Protein AF-A0A940B1B5-F1 (afdb_monomer)

Sequence (115 aa):
MFASCTDLSSIAIPQSVTSIGIEAFAGCPNLMSVTSNITKPYSIHSSVFPTETYMQGTLYIPTGTQGLYVDYEGWREFQNIVEMDPISNLRGDLNNDGKVDAADVVELVNIIMGE

Foldseek 3Di:
DPAQQQVAQEDEADLPDPAQDAQCAQRHQNHQYYEYAHQQDAAHALNVHHLCNQERHEYEYAAPRPVRQCVHHNSVSRPHYHYAHPCQPPVQQQVRNPDNDVVSVVSVVCVVVVD

Solvent-accessible surface area (backbone atoms only — not comparable to full-atom values): 6387 Å² total; per-residue (Å²): 110,43,73,67,37,60,84,41,39,64,52,75,43,59,56,84,63,87,78,68,57,77,41,33,35,42,34,20,82,48,30,39,38,40,36,36,55,45,84,74,74,70,69,36,52,73,48,27,49,28,71,60,30,25,67,74,12,40,40,34,30,38,51,95,34,63,84,57,38,62,75,26,49,42,56,45,59,40,70,35,76,43,67,38,30,98,48,89,73,54,90,67,38,66,71,47,63,58,50,79,54,71,64,23,53,50,44,50,50,34,65,77,70,73,109

Radius of gyration: 16.01 Å; Cα contacts (8 Å, |Δi|>4): 235; chains: 1; bounding box: 37×40×35 Å

Structure (mmCIF, N/CA/C/O backbone):
data_AF-A0A940B1B5-F1
#
_entry.id   AF-A0A940B1B5-F1
#
loop_
_atom_site.group_PDB
_atom_site.id
_atom_site.type_symbol
_atom_site.label_atom_id
_atom_site.label_alt_id
_atom_site.label_comp_id
_atom_site.label_asym_id
_atom_site.label_entity_id
_atom_site.label_seq_id
_atom_site.pdbx_PDB_ins_code
_atom_site.Cartn_x
_atom_site.Cartn_y
_atom_site.Cartn_z
_atom_site.occupancy
_atom_site.B_iso_or_equiv
_atom_site.auth_seq_id
_atom_site.auth_comp_id
_atom_site.auth_asym_id
_atom_site.auth_atom_id
_atom_site.pdbx_PDB_model_num
ATOM 1 N N . MET A 1 1 ? 6.143 -12.141 -10.596 1.00 58.53 1 MET A N 1
ATOM 2 C CA . MET A 1 1 ? 7.008 -11.003 -10.950 1.00 58.53 1 MET A CA 1
ATOM 3 C C . MET A 1 1 ? 6.354 -10.279 -12.112 1.00 58.53 1 MET A C 1
ATOM 5 O O . MET A 1 1 ? 6.209 -10.877 -13.170 1.00 58.53 1 MET A O 1
ATOM 9 N N . PHE A 1 2 ? 5.904 -9.046 -11.893 1.00 72.06 2 PHE A N 1
ATOM 10 C CA . PHE A 1 2 ? 5.323 -8.172 -12.917 1.00 72.06 2 PHE A CA 1
ATOM 11 C C . PHE A 1 2 ? 6.429 -7.339 -13.582 1.00 72.06 2 PHE A C 1
ATOM 13 O O . PHE A 1 2 ? 6.488 -6.119 -13.454 1.00 72.06 2 PHE A O 1
ATOM 20 N N . ALA A 1 3 ? 7.378 -8.013 -14.236 1.00 63.72 3 ALA A N 1
ATOM 21 C CA . ALA A 1 3 ? 8.470 -7.329 -14.917 1.00 63.72 3 ALA A CA 1
ATOM 22 C C . ALA A 1 3 ? 7.916 -6.501 -16.090 1.00 63.72 3 ALA A C 1
ATOM 24 O O . ALA A 1 3 ? 7.261 -7.048 -16.975 1.00 63.72 3 ALA A O 1
ATOM 25 N N . SER A 1 4 ? 8.185 -5.193 -16.086 1.00 72.06 4 SER A N 1
ATOM 26 C CA . SER A 1 4 ? 7.847 -4.258 -17.170 1.00 72.06 4 SER A CA 1
ATOM 27 C C . SER A 1 4 ? 6.350 -4.010 -17.391 1.00 72.06 4 SER A C 1
ATOM 29 O O . SER A 1 4 ? 5.944 -3.650 -18.495 1.00 72.06 4 SER A O 1
ATOM 31 N N . CYS A 1 5 ? 5.519 -4.137 -16.353 1.00 83.38 5 CYS A N 1
ATOM 32 C CA . CYS A 1 5 ? 4.125 -3.696 -16.420 1.00 83.38 5 CYS A CA 1
ATOM 33 C C . CYS A 1 5 ? 4.042 -2.168 -16.283 1.00 83.38 5 CYS A C 1
ATOM 35 O O . CYS A 1 5 ? 3.683 -1.639 -15.233 1.00 83.38 5 CYS A O 1
ATOM 37 N N . THR A 1 6 ? 4.383 -1.452 -17.354 1.00 86.00 6 THR A N 1
ATOM 38 C CA . THR A 1 6 ? 4.352 0.018 -17.398 1.00 86.00 6 THR A CA 1
ATOM 39 C C . THR A 1 6 ? 2.943 0.585 -17.295 1.00 86.00 6 THR A C 1
ATOM 41 O O . THR A 1 6 ? 2.781 1.703 -16.831 1.00 86.00 6 THR A O 1
ATOM 44 N N . ASP A 1 7 ? 1.915 -0.167 -17.675 1.00 91.44 7 ASP A N 1
ATOM 45 C CA . ASP A 1 7 ? 0.532 0.327 -17.630 1.00 91.44 7 ASP A CA 1
ATOM 46 C C . ASP A 1 7 ? -0.128 0.112 -16.260 1.00 91.44 7 ASP A C 1
ATOM 48 O O . ASP A 1 7 ? -1.222 0.614 -16.001 1.00 91.44 7 ASP A O 1
ATOM 52 N N . LEU A 1 8 ? 0.523 -0.640 -15.364 1.00 93.00 8 LEU A N 1
ATOM 53 C CA . LEU A 1 8 ? -0.025 -0.949 -14.051 1.00 93.00 8 LEU A CA 1
ATOM 54 C C . LEU A 1 8 ? 0.149 0.250 -13.116 1.00 93.00 8 LEU A C 1
ATOM 56 O O . LEU A 1 8 ? 1.208 0.433 -12.522 1.00 93.00 8 LEU A O 1
ATOM 60 N N . SER A 1 9 ? -0.909 1.048 -12.984 1.00 94.94 9 SER A N 1
ATOM 61 C CA . SER A 1 9 ? -0.937 2.233 -12.121 1.00 94.94 9 SER A CA 1
ATOM 62 C C . SER A 1 9 ? -1.506 1.984 -10.726 1.00 94.94 9 SER A C 1
ATOM 64 O O . SER A 1 9 ? -1.223 2.751 -9.802 1.00 94.94 9 SER A O 1
ATOM 66 N N . SER A 1 10 ? -2.289 0.912 -10.560 1.00 95.56 10 SER A N 1
ATOM 67 C CA . SER A 1 10 ? -2.903 0.537 -9.287 1.00 95.56 10 SER A CA 1
ATOM 68 C C . SER A 1 10 ? -2.986 -0.975 -9.083 1.00 95.56 10 SER A C 1
ATOM 70 O O . SER A 1 10 ? -3.108 -1.732 -10.049 1.00 95.56 10 SER A O 1
ATOM 72 N N . ILE A 1 11 ? -2.941 -1.414 -7.821 1.00 95.81 11 ILE A N 1
ATOM 73 C CA . ILE A 1 11 ? -3.209 -2.802 -7.420 1.00 95.81 11 ILE A CA 1
ATOM 74 C C . ILE A 1 11 ? -4.039 -2.872 -6.136 1.00 95.81 11 ILE A C 1
ATOM 76 O O . ILE A 1 11 ? -3.982 -1.976 -5.296 1.00 95.81 11 ILE A O 1
ATOM 80 N N . ALA A 1 12 ? -4.733 -3.996 -5.951 1.00 94.88 12 ALA A N 1
ATOM 81 C CA . ALA A 1 12 ? -5.357 -4.372 -4.689 1.00 94.88 12 ALA A CA 1
ATOM 82 C C . ALA A 1 12 ? -4.799 -5.720 -4.210 1.00 94.88 12 ALA A C 1
ATOM 84 O O . ALA A 1 12 ? -4.799 -6.698 -4.959 1.00 94.88 12 ALA A O 1
ATOM 85 N N . ILE A 1 13 ? -4.330 -5.767 -2.965 1.00 95.19 13 ILE A N 1
ATOM 86 C CA . ILE A 1 13 ? -3.795 -6.947 -2.285 1.00 95.19 13 ILE A CA 1
ATOM 87 C C . ILE A 1 13 ? -4.889 -7.469 -1.345 1.00 95.19 13 ILE A C 1
ATOM 89 O O . ILE A 1 13 ? -5.202 -6.819 -0.345 1.00 95.19 13 ILE A O 1
ATOM 93 N N . PRO A 1 14 ? -5.512 -8.621 -1.651 1.00 93.19 14 PRO A N 1
ATOM 94 C CA . PRO A 1 14 ? -6.582 -9.174 -0.829 1.00 93.19 14 PRO A CA 1
ATOM 95 C C . PRO A 1 14 ? -6.113 -9.585 0.569 1.00 93.19 14 PRO A C 1
ATOM 97 O O . PRO A 1 14 ? -4.977 -10.017 0.752 1.00 93.19 14 PRO A O 1
ATOM 100 N N . GLN A 1 15 ? -7.040 -9.589 1.532 1.00 91.12 15 GLN A N 1
ATOM 101 C CA . GLN A 1 15 ? -6.784 -10.035 2.909 1.00 91.12 15 GLN A CA 1
ATOM 102 C C . GLN A 1 15 ? -6.238 -11.473 2.992 1.00 91.12 15 GLN A C 1
ATOM 104 O O . GLN A 1 15 ? -5.531 -11.819 3.933 1.00 91.12 15 GLN A O 1
ATOM 109 N N . SER A 1 16 ? -6.575 -12.331 2.023 1.00 94.00 16 SER A N 1
ATOM 110 C CA . SER A 1 16 ? -6.140 -13.731 1.987 1.00 94.00 16 SER A CA 1
ATOM 111 C C . SER A 1 16 ? -4.678 -13.919 1.577 1.00 94.00 16 SER A C 1
ATOM 113 O O . SER A 1 16 ? -4.186 -15.045 1.618 1.00 94.00 16 SER A O 1
ATOM 115 N N . VAL A 1 17 ? -3.991 -12.867 1.121 1.00 95.94 17 VAL A N 1
ATOM 116 C CA . VAL A 1 17 ? -2.577 -12.953 0.752 1.00 95.94 17 VAL A CA 1
ATOM 117 C C . VAL A 1 17 ? -1.748 -13.042 2.029 1.00 95.94 17 VAL A C 1
ATOM 119 O O . VAL A 1 17 ? -1.809 -12.165 2.881 1.00 95.94 17 VAL A O 1
ATOM 122 N N . THR A 1 18 ? -0.980 -14.123 2.165 1.00 94.56 18 THR A N 1
ATOM 123 C CA . THR A 1 18 ? -0.149 -14.401 3.351 1.00 94.56 18 THR A CA 1
ATOM 124 C C . THR A 1 18 ? 1.343 -14.173 3.113 1.00 94.56 18 THR A C 1
ATOM 126 O O . THR A 1 18 ? 2.141 -14.312 4.033 1.00 94.56 18 THR A O 1
ATOM 129 N N . SER A 1 19 ? 1.745 -13.894 1.872 1.00 95.38 19 SER A N 1
ATOM 130 C CA . SER A 1 19 ? 3.136 -13.630 1.498 1.00 95.38 19 SER A CA 1
ATOM 131 C C . SER A 1 19 ? 3.205 -12.883 0.169 1.00 95.38 19 SER A C 1
ATOM 133 O O . SER A 1 19 ? 2.430 -13.184 -0.740 1.00 95.38 19 SER A O 1
ATOM 135 N N . ILE A 1 20 ? 4.173 -11.976 0.024 1.00 96.50 20 ILE A N 1
ATOM 136 C CA . ILE A 1 20 ? 4.496 -11.309 -1.245 1.00 96.50 20 ILE A CA 1
ATOM 137 C C . ILE A 1 20 ? 5.969 -11.570 -1.553 1.00 96.50 20 ILE A C 1
ATOM 139 O O . ILE A 1 20 ? 6.825 -11.396 -0.689 1.00 96.50 20 ILE A O 1
ATOM 143 N N . GLY A 1 21 ? 6.255 -12.043 -2.766 1.00 95.44 21 GLY A N 1
ATOM 144 C CA . GLY A 1 21 ? 7.619 -12.368 -3.177 1.00 95.44 21 GLY A CA 1
ATOM 145 C C . GLY A 1 21 ? 8.508 -11.130 -3.309 1.00 95.44 21 GLY A C 1
ATOM 146 O O . GLY A 1 21 ? 8.031 -10.039 -3.623 1.00 95.44 21 GLY A O 1
ATOM 147 N N . ILE A 1 22 ? 9.813 -11.331 -3.122 1.00 94.75 22 ILE A N 1
ATOM 148 C CA . ILE A 1 22 ? 10.851 -10.333 -3.417 1.00 94.75 22 ILE A CA 1
ATOM 149 C C . ILE A 1 22 ? 10.673 -9.846 -4.865 1.00 94.75 22 ILE A C 1
ATOM 151 O O . ILE A 1 22 ? 10.422 -10.657 -5.759 1.00 94.75 22 ILE A O 1
ATOM 155 N N . GLU A 1 23 ? 10.757 -8.529 -5.082 1.00 93.44 23 GLU A N 1
ATOM 156 C CA . GLU A 1 23 ? 10.622 -7.894 -6.405 1.00 93.44 23 GLU A CA 1
ATOM 157 C C . GLU A 1 23 ? 9.306 -8.196 -7.147 1.00 93.44 23 GLU A C 1
ATOM 159 O O . GLU A 1 23 ? 9.233 -8.091 -8.375 1.00 93.44 23 GLU A O 1
ATOM 164 N N . ALA A 1 24 ? 8.230 -8.562 -6.435 1.00 95.44 24 ALA A N 1
ATOM 165 C CA . ALA A 1 24 ? 6.961 -8.925 -7.068 1.00 95.44 24 ALA A CA 1
ATOM 166 C C . ALA A 1 24 ? 6.450 -7.857 -8.055 1.00 95.44 24 ALA A C 1
ATOM 168 O O . ALA A 1 24 ? 5.974 -8.239 -9.131 1.00 95.44 24 ALA A O 1
ATOM 169 N N . PHE A 1 25 ? 6.613 -6.569 -7.724 1.00 95.94 25 PHE A N 1
ATOM 170 C CA . PHE A 1 25 ? 6.175 -5.411 -8.514 1.00 95.94 25 PHE A CA 1
ATOM 171 C C . PHE A 1 25 ? 7.304 -4.421 -8.847 1.00 95.94 25 PHE A C 1
ATOM 173 O O . PHE A 1 25 ? 7.026 -3.345 -9.368 1.00 95.94 25 PHE A O 1
ATOM 180 N N . ALA A 1 26 ? 8.575 -4.764 -8.606 1.00 92.44 26 ALA A N 1
ATOM 181 C CA . ALA A 1 26 ? 9.708 -3.854 -8.827 1.00 92.44 26 ALA A CA 1
ATOM 182 C C . ALA A 1 26 ? 9.812 -3.328 -10.277 1.00 92.44 26 ALA A C 1
ATOM 184 O O . ALA A 1 26 ? 10.374 -2.264 -10.518 1.00 92.44 26 ALA A O 1
ATOM 185 N N . GLY A 1 27 ? 9.245 -4.054 -11.248 1.00 92.19 27 GLY A N 1
ATOM 186 C CA . GLY A 1 27 ? 9.202 -3.677 -12.662 1.00 92.19 27 GLY A CA 1
ATOM 187 C C . GLY A 1 27 ? 8.003 -2.819 -13.093 1.00 92.19 27 GLY A C 1
ATOM 188 O O . GLY A 1 27 ? 7.792 -2.695 -14.299 1.00 92.19 27 GLY A O 1
ATOM 189 N N . CYS A 1 28 ? 7.217 -2.267 -12.162 1.00 95.12 28 CYS A N 1
ATOM 190 C CA . CYS A 1 28 ? 6.002 -1.488 -12.441 1.00 95.12 28 CYS A CA 1
ATOM 191 C C . CYS A 1 28 ? 6.208 0.017 -12.158 1.00 95.12 28 CYS A C 1
ATOM 193 O O . CYS A 1 28 ? 5.703 0.516 -11.157 1.00 95.12 28 CYS A O 1
ATOM 195 N N . PRO A 1 29 ? 6.934 0.775 -13.002 1.00 92.50 29 PRO A N 1
ATOM 196 C CA . PRO A 1 29 ? 7.377 2.138 -12.674 1.00 92.50 29 PRO A CA 1
ATOM 197 C C . PRO A 1 29 ? 6.245 3.161 -12.499 1.00 92.50 29 PRO A C 1
ATOM 199 O O . PRO A 1 29 ? 6.448 4.179 -11.850 1.00 92.50 29 PRO A O 1
ATOM 202 N N . ASN A 1 30 ? 5.065 2.901 -13.066 1.00 95.62 30 ASN A N 1
ATOM 203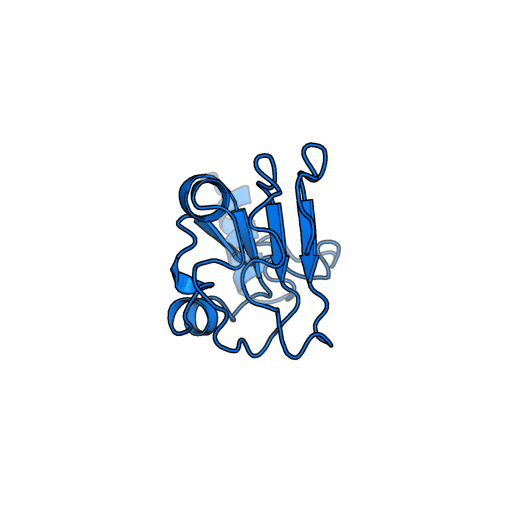 C CA . ASN A 1 30 ? 3.908 3.793 -12.970 1.00 95.62 30 ASN A CA 1
ATOM 204 C C . ASN A 1 30 ? 2.937 3.399 -11.844 1.00 95.62 30 ASN A C 1
ATOM 206 O O . ASN A 1 30 ? 1.872 4.004 -11.733 1.00 95.62 30 ASN A O 1
ATOM 210 N N . LEU A 1 31 ? 3.272 2.393 -11.025 1.00 97.06 31 LEU A N 1
ATOM 211 C CA . LEU A 1 31 ? 2.434 1.956 -9.913 1.00 97.06 31 LEU A CA 1
ATOM 212 C C . LEU A 1 31 ? 2.448 3.015 -8.808 1.00 97.06 31 LEU A C 1
ATOM 214 O O . LEU A 1 31 ? 3.421 3.127 -8.069 1.00 97.06 31 LEU A O 1
ATOM 218 N N . MET A 1 32 ? 1.361 3.774 -8.689 1.00 97.75 32 MET A N 1
ATOM 219 C CA . MET A 1 32 ? 1.246 4.884 -7.734 1.00 97.75 32 MET A CA 1
ATOM 220 C C . MET A 1 32 ? 0.135 4.682 -6.701 1.00 97.75 32 MET A C 1
ATOM 222 O O . MET A 1 32 ? 0.040 5.451 -5.750 1.00 97.75 32 MET A O 1
ATOM 226 N N . SER A 1 33 ? -0.703 3.656 -6.854 1.00 97.06 33 SER A N 1
ATOM 227 C CA . SER A 1 33 ? -1.782 3.342 -5.914 1.00 97.06 33 SER A CA 1
ATOM 228 C C . SER A 1 33 ? -1.723 1.874 -5.498 1.00 97.06 33 SER A C 1
ATOM 230 O O . SER A 1 33 ? -1.850 0.966 -6.320 1.00 97.06 33 SER A O 1
ATOM 232 N N . VAL A 1 34 ? -1.515 1.623 -4.210 1.00 97.44 34 VAL A N 1
ATOM 233 C CA . VAL A 1 34 ? -1.487 0.271 -3.648 1.00 97.44 34 VAL A CA 1
ATOM 234 C C . VAL A 1 34 ? -2.566 0.188 -2.589 1.00 97.44 34 VAL A C 1
ATOM 236 O O . VAL A 1 34 ? -2.489 0.871 -1.582 1.00 97.44 34 VAL A O 1
ATOM 239 N N . THR A 1 35 ? -3.575 -0.651 -2.794 1.00 96.31 35 THR A N 1
ATOM 240 C CA . THR A 1 35 ? -4.553 -0.978 -1.749 1.00 96.31 35 THR A CA 1
ATOM 241 C C . THR A 1 35 ? -4.164 -2.297 -1.100 1.00 96.31 35 THR A C 1
ATOM 243 O O . THR A 1 35 ? -4.005 -3.298 -1.795 1.00 96.31 35 THR A O 1
ATOM 246 N N . SER A 1 36 ? -4.028 -2.329 0.220 1.00 95.75 36 SER A N 1
ATOM 247 C CA . SER A 1 36 ? -3.835 -3.553 0.992 1.00 95.75 36 SER A CA 1
ATOM 248 C C . SER A 1 36 ? -5.039 -3.784 1.894 1.00 95.75 36 SER A C 1
ATOM 250 O O . SER A 1 36 ? -5.288 -3.003 2.796 1.00 95.75 36 SER A O 1
ATOM 252 N N . ASN A 1 37 ? -5.760 -4.890 1.704 1.00 92.69 37 ASN A N 1
ATOM 253 C CA . ASN A 1 37 ? -6.893 -5.270 2.558 1.00 92.69 37 ASN A CA 1
ATOM 254 C C . ASN A 1 37 ? -6.459 -6.145 3.752 1.00 92.69 37 ASN A C 1
ATOM 256 O O . ASN A 1 37 ? -7.277 -6.822 4.375 1.00 92.69 37 ASN A O 1
ATOM 260 N N . ILE A 1 38 ? -5.160 -6.199 4.053 1.00 93.75 38 ILE A N 1
ATOM 261 C CA . ILE A 1 38 ? -4.609 -7.004 5.145 1.00 93.75 38 ILE A CA 1
ATOM 262 C C . ILE A 1 38 ? -4.812 -6.251 6.469 1.00 93.75 38 ILE A C 1
ATOM 264 O O . ILE A 1 38 ? -4.250 -5.181 6.675 1.00 93.75 38 ILE A O 1
ATOM 268 N N . THR A 1 39 ? -5.584 -6.821 7.395 1.00 92.06 39 THR A N 1
ATOM 269 C CA . THR A 1 39 ? -5.844 -6.227 8.725 1.00 92.06 39 THR A CA 1
ATOM 270 C C . THR A 1 39 ? -4.769 -6.553 9.763 1.00 92.06 39 THR A C 1
ATOM 272 O O . THR A 1 39 ? -4.708 -5.936 10.823 1.00 92.06 39 THR A O 1
ATOM 275 N N . LYS A 1 40 ? -3.920 -7.542 9.472 1.00 93.69 40 LYS A N 1
ATOM 276 C CA . LYS A 1 40 ? -2.774 -7.947 10.293 1.00 93.69 40 LYS A CA 1
ATOM 277 C C . LYS A 1 40 ? -1.542 -8.048 9.393 1.00 93.69 40 LYS A C 1
ATOM 279 O O . LYS A 1 40 ? -1.323 -9.119 8.822 1.00 93.69 40 LYS A O 1
ATOM 284 N N . PRO A 1 41 ? -0.809 -6.942 9.183 1.00 95.31 41 PRO A N 1
ATOM 285 C CA . PRO A 1 41 ? 0.321 -6.931 8.267 1.00 95.31 41 PRO A CA 1
ATOM 286 C C . PRO A 1 41 ? 1.431 -7.879 8.731 1.00 95.31 41 PRO A C 1
ATOM 288 O O . PRO A 1 41 ? 1.557 -8.219 9.907 1.00 95.31 41 PRO A O 1
ATOM 291 N N . TYR A 1 42 ? 2.228 -8.310 7.764 1.00 96.19 42 TYR A N 1
ATOM 292 C CA . TYR A 1 42 ? 3.476 -9.042 7.943 1.00 96.19 42 TYR A CA 1
ATOM 293 C C . TYR A 1 42 ? 4.562 -8.319 7.149 1.00 96.19 42 TYR A C 1
ATOM 295 O O . TYR A 1 42 ? 4.252 -7.628 6.176 1.00 96.19 42 TYR A O 1
ATOM 303 N N . SER A 1 43 ? 5.828 -8.489 7.532 1.00 97.12 43 SER A N 1
ATOM 304 C CA . SER A 1 43 ? 6.944 -7.876 6.807 1.00 97.12 43 SER A CA 1
ATOM 305 C C . SER A 1 43 ? 6.956 -8.318 5.350 1.00 97.12 43 SER A C 1
ATOM 307 O O . SER A 1 43 ? 6.911 -9.513 5.049 1.00 97.12 43 SER A O 1
ATOM 309 N N . ILE A 1 44 ? 7.060 -7.345 4.455 1.00 97.38 44 ILE A N 1
ATOM 310 C CA . ILE A 1 44 ? 7.401 -7.575 3.057 1.00 97.38 44 ILE A CA 1
ATOM 311 C C . ILE A 1 44 ? 8.787 -6.990 2.811 1.00 97.38 44 ILE A C 1
ATOM 313 O O . ILE A 1 44 ? 9.219 -6.067 3.494 1.00 97.38 44 ILE A O 1
ATOM 317 N N . HIS A 1 45 ? 9.502 -7.535 1.836 1.00 97.56 45 HIS A N 1
ATOM 318 C CA . HIS A 1 45 ? 10.815 -7.000 1.508 1.00 97.56 45 HIS A CA 1
ATOM 319 C C . HIS A 1 45 ? 10.688 -5.566 0.965 1.00 97.56 45 HIS A C 1
ATOM 321 O O . HIS A 1 45 ? 9.791 -5.277 0.171 1.00 97.56 45 HIS A O 1
ATOM 327 N N . SER A 1 46 ? 11.619 -4.683 1.315 1.00 95.94 46 SER A N 1
ATOM 328 C CA . SER A 1 46 ? 11.673 -3.299 0.798 1.00 95.94 46 SER A CA 1
ATOM 329 C C . SER A 1 46 ? 11.828 -3.174 -0.730 1.00 95.94 46 SER A C 1
ATOM 331 O O . SER A 1 46 ? 11.732 -2.079 -1.268 1.00 95.94 46 SER A O 1
ATOM 333 N N . SER A 1 47 ? 12.049 -4.281 -1.450 1.00 95.69 47 SER A N 1
ATOM 334 C CA . SER A 1 47 ? 12.082 -4.315 -2.923 1.00 95.69 47 SER A CA 1
ATOM 335 C C . SER A 1 47 ? 10.782 -4.794 -3.573 1.00 95.69 47 SER A C 1
ATOM 337 O O . SER A 1 47 ? 10.744 -4.977 -4.788 1.00 95.69 47 SER A O 1
ATOM 339 N N . VAL A 1 48 ? 9.723 -5.069 -2.800 1.00 96.94 48 VAL A N 1
ATOM 340 C CA . VAL A 1 48 ? 8.450 -5.540 -3.370 1.00 96.94 48 VAL A CA 1
ATOM 341 C C . VAL A 1 48 ? 7.887 -4.528 -4.367 1.00 96.94 48 VAL A C 1
ATOM 343 O O . VAL A 1 48 ? 7.440 -4.943 -5.441 1.00 96.94 48 VAL A O 1
ATOM 346 N N . PHE A 1 49 ? 7.946 -3.236 -4.033 1.00 97.06 49 PHE A N 1
ATOM 347 C CA . PHE A 1 49 ? 7.522 -2.137 -4.898 1.00 97.06 49 PHE A CA 1
ATOM 348 C C . PHE A 1 49 ? 8.725 -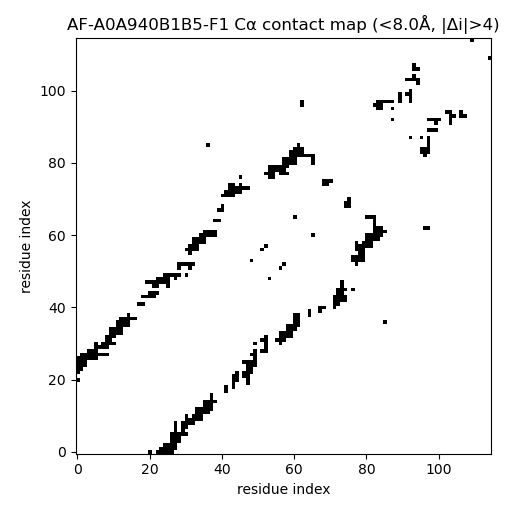1.325 -5.407 1.00 97.06 49 PHE A C 1
ATOM 350 O O . PHE A 1 49 ? 9.795 -1.351 -4.796 1.00 97.06 49 PHE A O 1
ATOM 357 N N . PRO A 1 50 ? 8.578 -0.601 -6.529 1.00 95.62 50 PRO A N 1
ATOM 358 C CA . PRO A 1 50 ? 9.569 0.371 -6.971 1.00 95.62 50 PRO A CA 1
ATOM 359 C C . PRO A 1 50 ? 9.799 1.464 -5.923 1.00 95.62 50 PRO A C 1
ATOM 361 O O . PRO A 1 50 ? 8.871 1.881 -5.233 1.00 95.62 50 PRO A O 1
ATOM 364 N N . THR A 1 51 ? 11.016 2.010 -5.873 1.00 96.12 51 THR A N 1
ATOM 365 C CA . THR A 1 51 ? 11.359 3.136 -4.985 1.00 96.12 51 THR A CA 1
ATOM 366 C C . THR A 1 51 ? 10.414 4.324 -5.169 1.00 96.12 51 THR A C 1
ATOM 368 O O . THR A 1 51 ? 10.008 4.941 -4.191 1.00 96.12 51 THR A O 1
ATOM 371 N N . GLU A 1 52 ? 10.006 4.607 -6.407 1.00 96.19 52 GLU A N 1
ATOM 372 C CA . GLU A 1 52 ? 9.095 5.716 -6.693 1.00 96.19 52 GLU A CA 1
ATOM 373 C C . GLU A 1 52 ? 7.692 5.504 -6.112 1.00 96.19 52 GLU A C 1
ATOM 375 O O . GLU A 1 52 ? 7.072 6.442 -5.623 1.00 96.19 52 GLU A O 1
ATOM 380 N N . THR A 1 53 ? 7.215 4.258 -6.075 1.00 97.62 53 THR A N 1
ATOM 381 C CA . THR A 1 53 ? 5.940 3.910 -5.439 1.00 97.62 53 THR A CA 1
ATOM 382 C C . THR A 1 53 ? 5.975 4.193 -3.940 1.00 97.62 53 THR A C 1
ATOM 384 O O . THR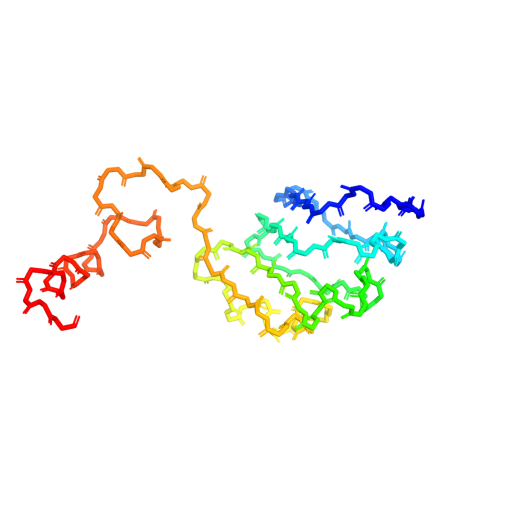 A 1 53 ? 4.991 4.678 -3.394 1.00 97.62 53 THR A O 1
ATOM 387 N N . TYR A 1 54 ? 7.107 3.942 -3.277 1.00 98.06 54 TYR A N 1
ATOM 388 C CA . TYR A 1 54 ? 7.267 4.282 -1.863 1.00 98.06 54 TYR A CA 1
ATOM 389 C C . TYR A 1 54 ? 7.332 5.795 -1.625 1.00 98.06 54 TYR A C 1
ATOM 391 O O . TYR A 1 54 ? 6.773 6.276 -0.643 1.00 98.06 54 TYR A O 1
ATOM 399 N N . MET A 1 55 ? 7.998 6.549 -2.506 1.00 97.75 55 MET A N 1
ATOM 400 C CA . MET A 1 55 ? 8.226 7.989 -2.320 1.00 97.75 55 MET A CA 1
ATOM 401 C C . MET A 1 55 ? 7.047 8.869 -2.750 1.00 97.75 55 MET A C 1
ATOM 403 O O . MET A 1 55 ? 6.773 9.870 -2.095 1.00 97.75 55 MET A O 1
ATOM 407 N N . GLN A 1 56 ? 6.378 8.523 -3.851 1.00 97.38 56 GLN A N 1
ATOM 408 C CA . GLN A 1 56 ? 5.335 9.343 -4.483 1.00 97.38 56 GLN A CA 1
ATOM 409 C C . GLN A 1 56 ? 3.963 8.660 -4.519 1.00 97.38 56 GLN A C 1
ATOM 411 O O . GLN A 1 56 ? 2.947 9.332 -4.697 1.00 97.38 56 GLN A O 1
ATOM 416 N N . GLY A 1 57 ? 3.920 7.334 -4.378 1.00 97.31 57 GLY A N 1
ATOM 417 C CA . GLY A 1 57 ? 2.676 6.573 -4.378 1.00 97.31 57 GLY A CA 1
ATOM 418 C C . GLY A 1 57 ? 1.906 6.677 -3.062 1.00 97.31 57 GLY A C 1
ATOM 419 O O . GLY A 1 57 ? 2.411 7.145 -2.044 1.00 97.31 57 GLY A O 1
ATOM 420 N N . THR A 1 58 ? 0.656 6.218 -3.090 1.00 97.69 58 THR A N 1
ATOM 421 C CA . THR A 1 58 ? -0.215 6.136 -1.911 1.00 97.69 58 THR A CA 1
ATOM 422 C C . THR A 1 58 ? -0.507 4.682 -1.573 1.00 97.69 58 THR A C 1
ATOM 424 O O . T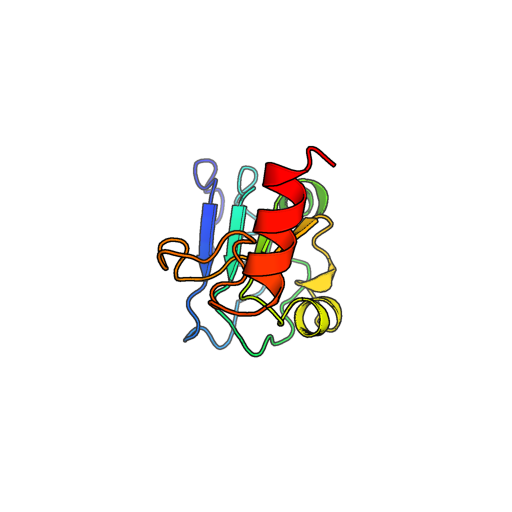HR A 1 58 ? -0.943 3.910 -2.434 1.00 97.69 58 THR A O 1
ATOM 427 N N . LEU A 1 59 ? -0.280 4.324 -0.310 1.00 97.75 59 LEU A N 1
ATOM 428 C CA . LEU A 1 59 ? -0.725 3.065 0.268 1.00 97.75 59 LEU A CA 1
ATOM 429 C C . LEU A 1 59 ? -2.065 3.279 0.979 1.00 97.75 59 LEU A C 1
ATOM 431 O O . LEU A 1 59 ? -2.142 4.034 1.943 1.00 97.75 59 LEU A O 1
ATOM 435 N N . TYR A 1 60 ? -3.094 2.576 0.523 1.00 95.38 60 TYR A N 1
ATOM 436 C CA . TYR A 1 60 ? -4.414 2.527 1.139 1.00 95.38 60 TYR A CA 1
ATOM 437 C C . TYR A 1 60 ? -4.537 1.266 1.997 1.00 95.38 60 TYR A C 1
ATOM 439 O O . TYR A 1 60 ? -4.279 0.163 1.505 1.00 95.38 60 TYR A O 1
ATOM 447 N N . ILE A 1 61 ? -4.913 1.415 3.266 1.00 94.50 61 ILE A N 1
ATOM 448 C CA . ILE A 1 61 ? -4.990 0.321 4.254 1.00 94.50 61 ILE A CA 1
ATOM 449 C C . ILE A 1 61 ? -6.324 0.346 5.005 1.00 94.50 61 ILE A C 1
ATOM 451 O O . ILE A 1 61 ? -6.971 1.385 5.009 1.00 94.50 61 ILE A O 1
ATOM 455 N N . PRO A 1 62 ? -6.740 -0.735 5.690 1.00 90.62 62 PRO A N 1
ATOM 456 C CA . PRO A 1 62 ? -7.978 -0.720 6.458 1.00 90.62 62 PRO A CA 1
ATOM 457 C C . PRO A 1 62 ? -7.884 0.245 7.645 1.00 90.62 62 PRO A C 1
ATOM 459 O O . PRO A 1 62 ? -6.828 0.354 8.275 1.00 90.62 62 PRO A O 1
ATOM 462 N N . THR A 1 63 ? -8.990 0.885 8.001 1.00 82.81 63 THR A N 1
ATOM 463 C CA . THR A 1 63 ? -9.036 1.826 9.125 1.00 82.81 63 THR A CA 1
ATOM 464 C C . THR A 1 63 ? -8.647 1.211 10.464 1.00 82.81 63 THR A C 1
ATOM 466 O O . THR A 1 63 ? -8.967 0.059 10.781 1.00 82.81 63 THR A O 1
ATOM 469 N N . GLY A 1 64 ? -7.941 2.002 11.274 1.00 85.19 64 GLY A N 1
ATOM 470 C CA . GLY A 1 64 ? -7.398 1.604 12.565 1.00 85.19 64 GLY A CA 1
ATOM 471 C C . GLY A 1 64 ? -6.203 0.653 12.476 1.00 85.19 64 GLY A C 1
ATOM 472 O O . GLY A 1 64 ? -5.851 0.037 13.485 1.00 85.19 64 GLY A O 1
ATOM 473 N N . THR A 1 65 ? -5.583 0.495 11.301 1.00 92.69 65 THR A N 1
ATOM 474 C CA . THR A 1 65 ? -4.421 -0.390 11.110 1.00 92.69 65 THR A CA 1
ATOM 475 C C . THR A 1 65 ? -3.121 0.348 10.816 1.00 92.69 65 THR A C 1
ATOM 477 O O . THR A 1 65 ? -2.070 -0.295 10.816 1.00 92.69 65 THR A O 1
ATOM 480 N N . GLN A 1 66 ? -3.127 1.674 10.653 1.00 92.81 66 GLN A N 1
ATOM 481 C CA . GLN A 1 66 ? -1.926 2.461 10.351 1.00 92.81 66 GLN A CA 1
ATOM 482 C C . GLN A 1 66 ? -0.797 2.217 11.350 1.00 92.81 66 GLN A C 1
ATOM 484 O O . GLN A 1 66 ? 0.340 1.983 10.940 1.00 92.81 66 GLN A O 1
ATOM 489 N N . GLY A 1 67 ? -1.119 2.173 12.646 1.00 92.44 67 GLY A N 1
ATOM 490 C CA . GLY A 1 67 ? -0.149 1.867 13.699 1.00 92.44 67 GLY A CA 1
ATOM 491 C C . GLY A 1 67 ? 0.526 0.499 13.543 1.00 92.44 67 GLY A C 1
ATOM 492 O O . GLY A 1 67 ? 1.652 0.337 13.982 1.00 92.44 67 GLY A O 1
ATOM 493 N N . LEU A 1 68 ? -0.120 -0.466 12.879 1.00 95.19 68 LEU A N 1
ATOM 494 C CA . LEU A 1 68 ? 0.483 -1.762 12.572 1.00 95.19 68 LEU A CA 1
ATOM 495 C C . LEU A 1 68 ? 1.387 -1.672 11.341 1.00 95.19 68 LEU A C 1
ATOM 497 O O . LEU A 1 68 ? 2.484 -2.210 11.361 1.00 95.19 68 LEU A O 1
ATOM 501 N N . TYR A 1 69 ? 0.947 -1.014 10.265 1.00 96.62 69 TYR A N 1
ATOM 502 C CA . TYR A 1 69 ? 1.701 -0.964 9.002 1.00 96.62 69 TYR A CA 1
ATOM 503 C C . TYR A 1 69 ? 3.074 -0.300 9.152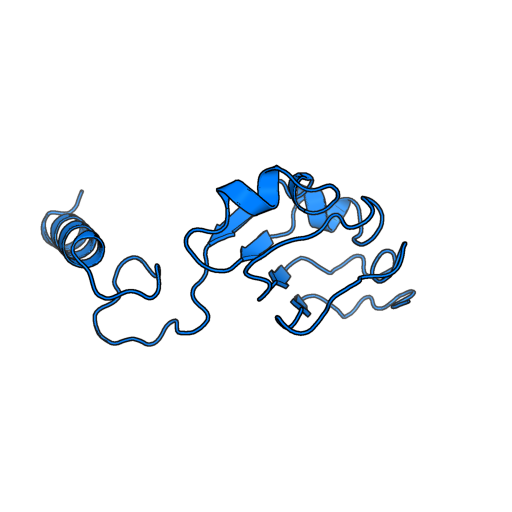 1.00 96.62 69 TYR A C 1
ATOM 505 O O . TYR A 1 69 ? 4.035 -0.743 8.522 1.00 96.62 69 TYR A O 1
ATOM 513 N N . VAL A 1 70 ? 3.187 0.707 10.019 1.00 95.88 70 VAL A N 1
ATOM 514 C CA . VAL A 1 70 ? 4.453 1.416 10.273 1.00 95.88 70 VAL A CA 1
ATOM 515 C C . VAL A 1 70 ? 5.493 0.583 11.041 1.00 95.88 70 VAL A C 1
ATOM 517 O O . VAL A 1 70 ? 6.671 0.939 11.044 1.00 95.88 70 VAL A O 1
ATOM 520 N N . ASP A 1 71 ? 5.100 -0.553 11.626 1.00 96.19 71 ASP A N 1
ATOM 521 C CA . ASP A 1 71 ? 6.007 -1.450 12.355 1.00 96.19 71 ASP A CA 1
ATOM 522 C C . ASP A 1 71 ? 6.665 -2.517 11.457 1.00 96.19 71 ASP A C 1
ATOM 524 O O . ASP A 1 71 ? 7.661 -3.132 11.853 1.00 96.19 71 ASP A O 1
ATOM 528 N N . TYR A 1 72 ? 6.153 -2.747 10.241 1.00 96.69 72 TYR A N 1
ATOM 529 C CA . TYR A 1 72 ? 6.618 -3.825 9.360 1.00 96.69 72 TYR A CA 1
ATOM 530 C C . TYR A 1 72 ? 7.466 -3.318 8.191 1.00 96.69 72 TYR A C 1
ATOM 532 O O . TYR A 1 72 ? 7.176 -2.295 7.569 1.00 96.69 72 TYR A O 1
ATOM 540 N N . GLU A 1 73 ? 8.513 -4.083 7.862 1.00 96.44 73 GLU A N 1
ATOM 541 C CA . GLU A 1 73 ? 9.372 -3.807 6.706 1.00 96.44 73 GLU A CA 1
ATOM 542 C C . GLU A 1 73 ? 8.546 -3.720 5.416 1.00 96.44 73 GLU A C 1
ATOM 544 O O . GLU A 1 73 ? 7.551 -4.434 5.238 1.00 96.44 73 GLU A O 1
ATOM 549 N N . GLY A 1 74 ? 8.975 -2.814 4.535 1.00 96.94 74 GLY A N 1
ATOM 550 C CA . GLY A 1 74 ? 8.420 -2.580 3.211 1.00 96.94 74 GLY A CA 1
ATOM 551 C C . GLY A 1 74 ? 7.102 -1.815 3.243 1.00 96.94 74 GLY A C 1
ATOM 552 O O . GLY A 1 74 ? 6.918 -0.915 2.438 1.00 96.94 74 GLY A O 1
ATOM 553 N N . TRP A 1 75 ? 6.222 -2.077 4.206 1.00 97.81 75 TRP A N 1
ATOM 554 C CA . TRP A 1 75 ? 5.022 -1.267 4.427 1.00 97.81 75 TRP A CA 1
ATOM 555 C C . TRP A 1 75 ? 5.347 0.112 4.996 1.00 97.81 75 TRP A C 1
ATOM 557 O O . TRP A 1 75 ? 4.866 1.118 4.486 1.00 97.81 75 TRP A O 1
ATOM 567 N N . ARG A 1 76 ? 6.222 0.170 6.003 1.00 97.50 76 ARG A N 1
ATOM 568 C CA . ARG A 1 76 ? 6.656 1.427 6.632 1.00 97.50 76 ARG A CA 1
ATOM 569 C C . ARG A 1 76 ? 7.456 2.361 5.715 1.00 97.50 76 ARG A C 1
ATOM 571 O O . ARG A 1 76 ? 7.748 3.484 6.102 1.00 97.50 76 ARG A O 1
ATOM 578 N N . GLU A 1 77 ? 7.875 1.876 4.546 1.00 98.06 77 GLU A N 1
ATOM 579 C CA . GLU A 1 77 ? 8.705 2.638 3.606 1.00 98.06 77 GLU A CA 1
ATOM 580 C C . GLU A 1 77 ? 7.864 3.621 2.767 1.00 98.06 77 GLU A C 1
ATOM 582 O O . GLU A 1 77 ? 8.400 4.593 2.229 1.00 98.06 77 GLU A O 1
ATOM 587 N N . PHE A 1 78 ? 6.543 3.404 2.680 1.00 98.25 78 PHE A N 1
ATOM 588 C CA . PHE A 1 78 ? 5.619 4.330 2.025 1.00 98.25 78 PHE A CA 1
ATOM 589 C C . PHE A 1 78 ? 5.587 5.681 2.750 1.00 98.25 78 PHE A C 1
ATOM 591 O O . PHE A 1 78 ? 5.301 5.751 3.943 1.00 98.25 78 PHE A O 1
ATOM 598 N N . GLN A 1 79 ? 5.830 6.762 2.007 1.00 98.00 79 GLN A N 1
ATOM 599 C CA . GLN A 1 79 ? 5.794 8.133 2.528 1.00 98.00 79 GLN A CA 1
ATOM 600 C C . GLN A 1 79 ? 4.367 8.668 2.694 1.00 98.00 79 GLN A C 1
ATOM 602 O O . GLN A 1 79 ? 4.149 9.593 3.473 1.00 98.00 79 GLN A O 1
ATOM 607 N N . ASN A 1 80 ? 3.398 8.084 1.982 1.00 97.44 80 ASN A N 1
ATOM 608 C CA . ASN A 1 80 ? 1.985 8.424 2.096 1.00 97.44 80 ASN A CA 1
ATOM 609 C C . ASN A 1 80 ? 1.147 7.168 2.374 1.00 97.44 80 ASN A C 1
ATOM 611 O O . ASN A 1 80 ? 1.002 6.301 1.506 1.00 97.44 80 ASN A O 1
ATOM 615 N N . ILE A 1 81 ? 0.592 7.086 3.584 1.00 96.19 81 ILE A N 1
ATOM 616 C CA . ILE A 1 81 ? -0.288 6.004 4.035 1.00 96.19 81 ILE A CA 1
ATOM 617 C C . ILE A 1 81 ? -1.634 6.621 4.401 1.00 96.19 81 ILE A C 1
ATOM 619 O O . ILE A 1 81 ? -1.692 7.542 5.212 1.00 96.19 81 ILE A O 1
ATOM 623 N N . VAL A 1 82 ? -2.700 6.106 3.797 1.00 92.94 82 VAL A N 1
ATOM 624 C CA . VAL A 1 82 ? -4.071 6.577 3.980 1.00 92.94 82 VAL A CA 1
ATOM 625 C C . VAL A 1 82 ? -4.923 5.408 4.451 1.00 92.94 82 VAL A C 1
ATOM 627 O O . VAL A 1 82 ? -4.967 4.356 3.812 1.00 92.94 82 VAL A O 1
ATOM 630 N N . GLU A 1 83 ? -5.605 5.586 5.574 1.00 89.81 83 GLU A N 1
ATOM 631 C CA . GLU A 1 83 ? -6.649 4.657 5.988 1.00 89.81 83 GLU A CA 1
ATOM 632 C C . GLU A 1 83 ? -7.869 4.829 5.072 1.00 89.81 83 GLU A C 1
ATOM 634 O O . GLU A 1 83 ? -8.290 5.942 4.764 1.00 89.81 83 GLU A O 1
ATOM 639 N N . MET A 1 84 ? -8.372 3.715 4.555 1.00 79.19 84 MET A N 1
ATOM 640 C CA . MET A 1 84 ? -9.502 3.638 3.647 1.00 79.19 84 MET A CA 1
ATOM 641 C C . MET A 1 84 ? -10.376 2.473 4.064 1.00 79.19 84 MET A C 1
ATOM 643 O O . MET A 1 84 ? -9.914 1.326 4.124 1.00 79.19 84 MET A O 1
ATOM 647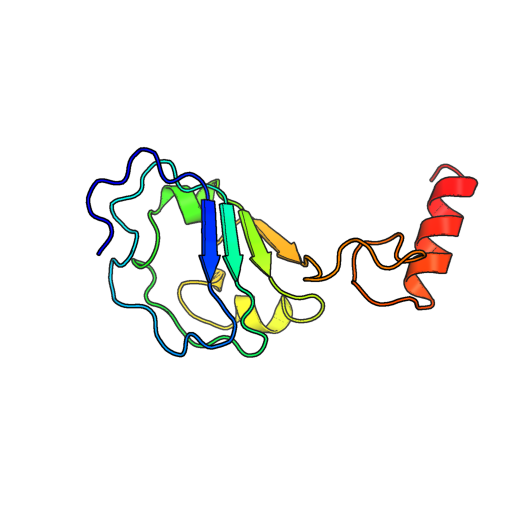 N N . ASP A 1 85 ? -11.663 2.739 4.243 1.00 62.75 85 ASP A N 1
ATOM 648 C CA . ASP A 1 85 ? -12.573 1.645 4.493 1.00 62.75 85 ASP A CA 1
ATOM 649 C C . ASP A 1 85 ? -12.907 0.833 3.254 1.00 62.75 85 ASP A C 1
ATOM 651 O O . ASP A 1 85 ? -13.236 1.392 2.201 1.00 62.75 85 ASP A O 1
ATOM 655 N N . PRO A 1 86 ? -12.935 -0.510 3.370 1.00 54.41 86 PRO A N 1
ATOM 656 C CA . PRO A 1 86 ? -13.407 -1.382 2.299 1.00 54.41 86 PRO A CA 1
ATOM 657 C C . PRO A 1 86 ? -14.876 -1.132 1.908 1.00 54.41 86 PRO A C 1
ATOM 659 O O . PRO A 1 86 ? -15.373 -1.765 0.976 1.00 54.41 86 PRO A O 1
ATOM 662 N N . ILE A 1 87 ? -15.587 -0.257 2.631 1.00 48.91 87 ILE A N 1
ATOM 663 C CA . ILE A 1 87 ? -17.008 0.042 2.471 1.00 48.91 87 ILE A CA 1
ATOM 664 C C . ILE A 1 87 ? -17.236 1.562 2.508 1.00 48.91 87 ILE A C 1
ATOM 666 O O . ILE A 1 87 ? -18.014 2.057 3.317 1.00 48.91 87 ILE A O 1
ATOM 670 N N . SER A 1 88 ? -16.621 2.317 1.597 1.00 48.69 88 SER A N 1
ATOM 671 C CA . SER A 1 88 ? -16.880 3.759 1.398 1.00 48.69 88 SER A CA 1
ATOM 672 C C . SER A 1 88 ? -18.286 4.081 0.843 1.00 48.69 88 SER A C 1
ATOM 674 O O . SER A 1 88 ? -18.474 4.946 -0.007 1.00 48.69 88 SER A O 1
ATOM 676 N N . ASN A 1 89 ? -19.312 3.359 1.295 1.00 52.03 89 ASN A N 1
ATOM 677 C CA . ASN A 1 89 ? -20.714 3.632 0.996 1.00 52.03 89 ASN A CA 1
ATOM 678 C C . ASN A 1 89 ? -21.645 3.323 2.181 1.00 52.03 89 ASN A C 1
ATOM 680 O O . ASN A 1 89 ? -22.854 3.139 1.984 1.00 52.03 89 ASN A O 1
ATOM 684 N N . LEU A 1 90 ? -21.128 3.253 3.417 1.00 58.69 90 LEU A N 1
ATOM 685 C CA . LEU A 1 90 ? -22.015 3.224 4.576 1.00 58.69 90 LEU A CA 1
ATOM 686 C C . LEU A 1 90 ? -22.635 4.612 4.744 1.00 58.69 90 LEU A C 1
ATOM 688 O O . LEU A 1 90 ? -21.978 5.594 5.064 1.00 58.69 90 LEU A O 1
ATOM 692 N N . ARG A 1 91 ? -23.935 4.711 4.467 1.00 74.06 91 ARG A N 1
ATOM 693 C CA . ARG A 1 91 ? -24.680 5.963 4.599 1.00 74.06 91 ARG A CA 1
ATOM 694 C C . ARG A 1 91 ? -24.550 6.486 6.037 1.00 74.06 91 ARG A C 1
ATOM 696 O O . ARG A 1 91 ? -25.149 5.902 6.935 1.00 74.06 91 ARG A O 1
ATOM 703 N N . GLY A 1 92 ? -23.834 7.595 6.215 1.00 75.25 92 GLY A N 1
ATOM 704 C CA . GLY A 1 92 ? -23.606 8.228 7.518 1.00 75.25 92 GLY A CA 1
ATOM 705 C C . GLY A 1 92 ? -22.151 8.236 7.983 1.00 75.25 92 GLY A C 1
ATOM 706 O O . GLY A 1 92 ? -21.875 8.965 8.924 1.00 75.25 92 GLY A O 1
ATOM 707 N N . ASP A 1 93 ? -21.265 7.493 7.316 1.00 82.44 93 ASP A N 1
ATOM 708 C CA . ASP A 1 93 ? -19.815 7.588 7.501 1.00 82.44 93 ASP A CA 1
ATOM 709 C C . ASP A 1 93 ? -19.316 8.853 6.782 1.00 82.44 93 ASP A C 1
ATOM 711 O O . ASP A 1 93 ? -19.328 8.929 5.549 1.00 82.44 93 ASP A O 1
ATOM 715 N N . LEU A 1 94 ? -19.021 9.899 7.549 1.00 84.62 94 LEU A N 1
ATOM 716 C CA . LEU A 1 94 ? -18.644 11.218 7.035 1.00 84.62 94 LEU A CA 1
ATOM 717 C C . LEU A 1 94 ? -17.130 11.415 7.026 1.00 84.62 94 LEU A C 1
ATOM 719 O O . LEU A 1 94 ? -16.639 12.203 6.217 1.00 84.62 94 LEU A O 1
ATOM 723 N N . ASN A 1 95 ? -16.400 10.694 7.880 1.00 79.69 95 ASN A N 1
ATOM 724 C CA . ASN A 1 95 ? -14.943 10.776 7.975 1.00 79.69 95 ASN A CA 1
ATOM 725 C C . ASN A 1 95 ? -14.218 9.674 7.166 1.00 79.69 95 ASN A C 1
ATOM 727 O O . ASN A 1 95 ? -12.994 9.717 7.051 1.00 79.69 95 ASN A O 1
ATOM 731 N N . ASN A 1 96 ? -14.966 8.765 6.530 1.00 70.19 96 ASN A N 1
ATOM 732 C CA . ASN A 1 96 ? -14.498 7.615 5.748 1.00 70.19 96 ASN A CA 1
ATOM 733 C C . ASN A 1 96 ? -13.685 6.598 6.566 1.00 70.19 96 ASN A C 1
ATOM 735 O O . ASN A 1 96 ? -12.768 5.970 6.027 1.00 70.19 96 ASN A O 1
ATOM 739 N N . ASP A 1 97 ? -14.032 6.439 7.846 1.00 71.06 97 ASP A N 1
ATOM 740 C CA . ASP A 1 97 ? -13.429 5.476 8.776 1.00 71.06 97 ASP A CA 1
ATOM 741 C C . ASP A 1 97 ? -14.202 4.135 8.853 1.00 71.06 97 ASP A C 1
ATOM 743 O O . ASP A 1 97 ? -13.885 3.251 9.668 1.00 71.06 97 ASP A O 1
ATOM 747 N N . GLY A 1 98 ? -15.221 3.991 7.985 1.00 71.06 98 GLY A N 1
ATOM 748 C CA . GLY A 1 98 ? -16.083 2.822 7.760 1.00 71.06 98 GLY A CA 1
ATOM 749 C C . GLY A 1 98 ? -16.788 2.290 8.978 1.00 71.06 98 GLY A C 1
ATOM 750 O O . GLY A 1 98 ? -17.320 1.170 8.953 1.00 71.06 98 GLY A O 1
ATOM 751 N N . LYS A 1 99 ? -16.850 3.093 10.030 1.00 77.12 99 LYS A N 1
ATOM 752 C CA . LYS A 1 99 ? -17.809 2.947 11.105 1.00 77.12 99 LYS A CA 1
ATOM 753 C C . LYS A 1 99 ? -18.846 4.051 10.942 1.00 77.12 99 LYS A C 1
ATOM 755 O O . LYS A 1 99 ? -18.714 4.969 10.152 1.00 77.12 99 LYS A O 1
ATOM 760 N N . VAL A 1 100 ? -19.970 3.862 11.623 1.00 85.62 100 VAL A N 1
ATOM 761 C CA . VAL A 1 100 ? -20.923 4.948 11.853 1.00 85.62 100 VAL A CA 1
ATOM 762 C C . VAL A 1 100 ? -20.931 5.152 13.354 1.00 85.62 100 VAL A C 1
ATOM 764 O O . VAL A 1 100 ? -21.597 4.406 14.082 1.00 85.62 100 VAL A O 1
ATOM 767 N N . ASP A 1 101 ? -20.104 6.078 13.822 1.00 89.12 101 ASP A N 1
ATOM 768 C CA . ASP A 1 101 ? -19.854 6.331 15.232 1.00 89.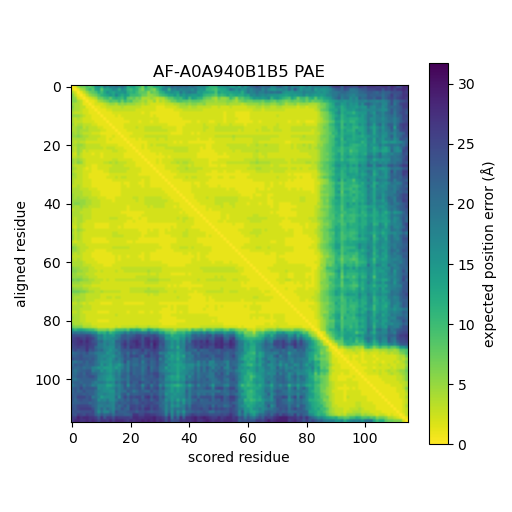12 101 ASP A CA 1
ATOM 769 C C . ASP A 1 101 ? -19.789 7.834 15.580 1.00 89.12 101 ASP A C 1
ATOM 771 O O . ASP A 1 101 ? -20.328 8.696 14.886 1.00 89.12 101 ASP A O 1
ATOM 775 N N . ALA A 1 102 ? -19.269 8.158 16.766 1.00 92.62 102 ALA A N 1
ATOM 776 C CA . ALA A 1 102 ? -19.235 9.535 17.242 1.00 92.62 102 ALA A CA 1
ATOM 777 C C . ALA A 1 102 ? -18.284 10.424 16.423 1.00 92.62 102 ALA A C 1
ATOM 779 O O . ALA A 1 102 ? -18.492 11.637 16.394 1.00 92.62 102 ALA A O 1
ATOM 780 N N . ALA A 1 103 ? -17.270 9.852 15.769 1.00 86.88 103 ALA A N 1
ATOM 781 C CA . ALA A 1 103 ? -16.328 10.588 14.938 1.00 86.88 103 ALA A CA 1
ATOM 782 C C . ALA A 1 103 ? -17.015 11.180 13.694 1.00 86.88 103 ALA A C 1
ATOM 784 O O . ALA A 1 103 ? -16.728 12.321 13.338 1.00 86.88 103 ALA A O 1
ATOM 785 N N . ASP A 1 104 ? -18.023 10.502 13.136 1.00 89.31 104 ASP A N 1
ATOM 786 C CA . ASP A 1 104 ? -18.845 11.037 12.040 1.00 89.31 104 ASP A CA 1
ATOM 787 C C . ASP A 1 104 ? -19.657 12.257 12.447 1.00 89.31 104 ASP A C 1
ATOM 789 O O . ASP A 1 104 ? -19.850 13.194 11.675 1.00 89.31 104 ASP A O 1
ATOM 793 N N . VAL A 1 105 ? -20.150 12.262 13.686 1.00 92.00 105 VAL A N 1
ATOM 794 C CA . VAL A 1 105 ? -20.890 13.405 14.224 1.00 92.00 105 VAL A CA 1
ATOM 795 C C . VAL A 1 105 ? -19.952 14.591 14.430 1.00 92.00 105 VAL A C 1
ATOM 797 O O . VAL A 1 105 ? -20.360 15.725 14.194 1.00 92.00 105 VAL A O 1
ATOM 800 N N . VAL A 1 106 ? -18.703 14.346 14.837 1.00 93.44 106 VAL A N 1
ATOM 801 C CA . VAL A 1 106 ? -17.679 15.398 14.922 1.00 93.44 106 VAL A CA 1
ATOM 802 C C . VAL A 1 106 ? -17.397 15.968 13.533 1.00 93.44 106 VAL A C 1
ATOM 804 O O . VAL A 1 106 ? -17.420 17.185 13.367 1.00 93.44 106 VAL A O 1
ATOM 807 N N . GLU A 1 107 ? -17.226 15.109 12.528 1.00 92.31 107 GLU A N 1
ATOM 808 C CA . GLU A 1 107 ? -16.996 15.539 11.146 1.00 92.31 107 GLU A CA 1
ATOM 809 C C . GLU A 1 107 ? -18.187 16.336 10.591 1.00 92.31 107 GLU A C 1
ATOM 811 O O . GLU A 1 107 ? -18.017 17.407 10.008 1.00 92.31 107 GLU A O 1
ATOM 816 N N . LEU A 1 108 ? -19.418 15.893 10.869 1.00 90.38 108 LEU A N 1
ATOM 817 C CA . LEU A 1 108 ? -20.630 16.642 10.532 1.00 90.38 108 LEU A CA 1
ATOM 818 C C . LEU A 1 108 ? -20.631 18.038 11.158 1.00 90.38 108 LEU A C 1
ATOM 820 O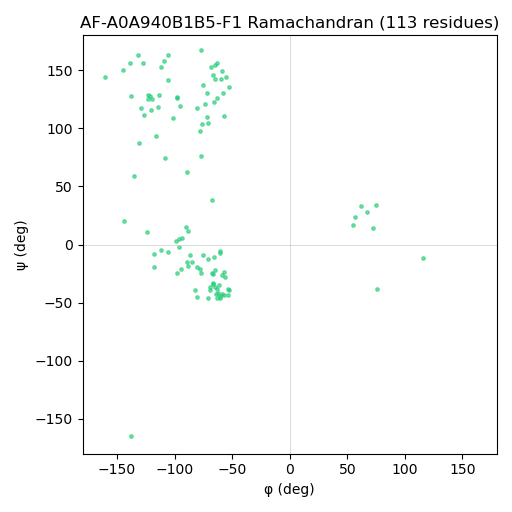 O . LEU A 1 108 ? -21.016 19.006 10.504 1.00 90.38 108 LEU A O 1
ATOM 824 N N . VAL A 1 109 ? -20.238 18.129 12.429 1.00 93.69 109 VAL A N 1
ATOM 825 C CA . VAL A 1 109 ? -20.179 19.379 13.189 1.00 93.69 109 VAL A CA 1
ATOM 826 C C . VAL A 1 109 ? -19.154 20.341 12.574 1.00 93.69 109 VAL A C 1
ATOM 828 O O . VAL A 1 109 ? -19.487 21.507 12.376 1.00 93.69 109 VAL A O 1
ATOM 831 N N . ASN A 1 110 ? -17.976 19.865 12.169 1.00 90.38 110 ASN A N 1
ATOM 832 C CA . ASN A 1 110 ? -16.977 20.687 11.475 1.00 90.38 110 ASN A CA 1
ATOM 833 C C . ASN A 1 110 ? -17.527 21.240 10.146 1.00 90.38 110 ASN A C 1
ATOM 835 O O . ASN A 1 110 ? -17.478 22.446 9.898 1.00 90.38 110 ASN A O 1
ATOM 839 N N . ILE A 1 111 ? -18.173 20.383 9.343 1.00 85.31 111 ILE A N 1
ATOM 840 C CA . ILE A 1 111 ? -18.766 20.757 8.047 1.00 85.31 111 ILE A CA 1
ATOM 841 C C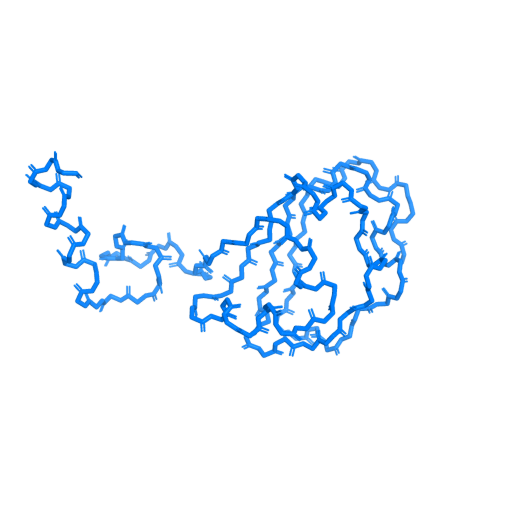 . ILE A 1 111 ? -19.846 21.839 8.198 1.00 85.31 111 ILE A C 1
ATOM 843 O O . ILE A 1 111 ? -19.885 22.787 7.412 1.00 85.31 111 ILE A O 1
ATOM 847 N N . ILE A 1 112 ? -20.746 21.714 9.182 1.00 91.69 112 ILE A N 1
ATOM 848 C CA . ILE A 1 112 ? -21.838 22.687 9.375 1.00 91.69 112 ILE A CA 1
ATOM 849 C C . ILE A 1 112 ? -21.371 23.989 10.035 1.00 91.69 112 ILE A C 1
ATOM 851 O O . ILE A 1 112 ? -22.033 25.014 9.869 1.00 91.69 112 ILE A O 1
ATOM 855 N N . MET A 1 113 ? -20.271 23.956 10.793 1.00 89.94 113 MET A N 1
ATOM 856 C CA . MET A 1 113 ? -19.709 25.140 11.450 1.00 89.94 113 MET A CA 1
ATOM 857 C C . MET A 1 113 ? -18.719 25.900 10.560 1.00 89.94 113 MET A C 1
ATOM 859 O O . MET A 1 113 ? -18.510 27.090 10.790 1.00 89.94 113 MET A O 1
ATOM 863 N N . GLY A 1 114 ? -18.195 25.266 9.506 1.00 74.00 114 GLY A N 1
ATOM 864 C CA . GLY A 1 114 ? -17.287 25.897 8.547 1.00 74.00 114 GLY A CA 1
ATOM 865 C C . GLY A 1 114 ? -15.873 26.104 9.091 1.00 74.00 114 GLY A C 1
ATOM 866 O O . GLY A 1 114 ? -15.252 27.116 8.758 1.00 74.00 114 GLY A O 1
ATOM 867 N N . GLU A 1 115 ? -15.403 25.180 9.932 1.00 59.62 115 GLU A N 1
ATOM 868 C CA . GLU A 1 115 ? -14.017 25.117 10.425 1.00 59.62 115 GLU A CA 1
ATOM 869 C C . GLU A 1 115 ? -13.146 24.192 9.566 1.00 59.62 115 GLU A C 1
ATOM 871 O O . GLU A 1 115 ? -13.668 23.156 9.091 1.00 59.62 115 GLU A O 1
#

pLDDT: mean 89.11, std 11.81, range [48.69, 98.25]

Secondary structure (DSSP, 8-state):
--TT-TT--EEEE-TT-----TTSSTT-TT--EEEE--SS-----TTSS-HHHHHH-EEEE-TT-HHHHTTSTTTTT-S-EEE--TTTT-TT-SSSSSS-SHHHHHHHHHHHHT-

Nearest PDB structures (foldseek):
  2qv5-assembly2_B  TM=4.094E-01  e=6.578E+00  Agrobacterium fabrum str. C58

Mean predicted aligned error: 8.6 Å